Protein AF-X0BDT7-F1 (afdb_monomer_lite)

Structure (mmCIF, N/CA/C/O backbone):
data_AF-X0BDT7-F1
#
_entry.id   AF-X0BDT7-F1
#
loop_
_atom_site.group_PDB
_atom_site.id
_atom_site.type_symbol
_atom_site.label_atom_id
_atom_site.label_alt_id
_atom_site.label_comp_id
_atom_site.label_asym_id
_atom_site.label_entity_id
_atom_site.label_seq_id
_atom_site.pdbx_PDB_ins_code
_atom_site.Cartn_x
_atom_site.Cartn_y
_atom_site.Cartn_z
_atom_site.occupancy
_atom_site.B_iso_or_equiv
_atom_site.auth_seq_id
_atom_site.auth_comp_id
_atom_site.auth_asym_id
_atom_site.auth_atom_id
_atom_site.pdbx_PDB_model_num
ATOM 1 N N . MET A 1 1 ? -0.619 -63.848 2.537 1.00 38.94 1 MET A N 1
ATOM 2 C CA . MET A 1 1 ? -1.229 -62.579 2.994 1.00 38.94 1 MET A CA 1
ATOM 3 C C . MET A 1 1 ? -0.612 -61.446 2.190 1.00 38.94 1 MET A C 1
ATOM 5 O O . MET A 1 1 ? 0.438 -60.938 2.557 1.00 38.94 1 MET A O 1
ATOM 9 N N . GLU A 1 2 ? -1.215 -61.112 1.052 1.00 37.41 2 GLU A N 1
ATOM 10 C CA . GLU A 1 2 ? -0.746 -60.041 0.168 1.00 37.41 2 GLU A CA 1
ATOM 11 C C . GLU A 1 2 ? -1.411 -58.723 0.566 1.00 37.41 2 GLU A C 1
ATOM 13 O O . GLU A 1 2 ? -2.635 -58.587 0.538 1.00 37.41 2 GLU A O 1
ATOM 18 N N . ARG A 1 3 ? -0.606 -57.739 0.970 1.00 45.38 3 ARG A N 1
ATOM 19 C CA . ARG A 1 3 ? -1.082 -56.375 1.201 1.00 45.38 3 ARG A CA 1
ATOM 20 C C . ARG A 1 3 ? -1.190 -55.679 -0.155 1.00 45.38 3 ARG A C 1
ATOM 22 O O . ARG A 1 3 ? -0.190 -55.213 -0.690 1.00 45.38 3 ARG A O 1
ATOM 29 N N . LYS A 1 4 ? -2.405 -55.609 -0.711 1.00 45.97 4 LYS A N 1
ATOM 30 C CA . LYS A 1 4 ? -2.726 -54.724 -1.841 1.00 45.97 4 LYS A CA 1
ATOM 31 C C . LYS A 1 4 ? -2.446 -53.276 -1.427 1.00 45.97 4 LYS A C 1
ATOM 33 O O . LYS A 1 4 ? -3.199 -52.701 -0.643 1.00 45.97 4 LYS A O 1
ATOM 38 N N . ALA A 1 5 ? -1.376 -52.696 -1.963 1.00 53.72 5 ALA A N 1
ATOM 39 C CA . ALA A 1 5 ? -1.177 -51.256 -1.975 1.00 53.72 5 ALA A CA 1
ATOM 40 C C . ALA A 1 5 ? -2.311 -50.640 -2.808 1.00 53.72 5 ALA A C 1
ATOM 42 O O . ALA A 1 5 ? -2.328 -50.759 -4.032 1.00 53.72 5 ALA A O 1
ATOM 43 N N . ARG A 1 6 ? -3.306 -50.039 -2.143 1.00 54.22 6 ARG A N 1
ATOM 44 C CA . ARG A 1 6 ? -4.248 -49.139 -2.815 1.00 54.22 6 ARG A CA 1
ATOM 45 C C . ARG A 1 6 ? -3.424 -47.970 -3.332 1.00 54.22 6 ARG A C 1
ATOM 47 O O . ARG A 1 6 ? -2.967 -47.151 -2.538 1.00 54.22 6 ARG A O 1
ATOM 54 N N . GLY A 1 7 ? -3.210 -47.937 -4.643 1.00 51.03 7 GLY A N 1
ATOM 55 C CA . GLY A 1 7 ? -2.756 -46.736 -5.319 1.00 51.03 7 GLY A CA 1
ATOM 56 C C . GLY A 1 7 ? -3.715 -45.611 -4.955 1.00 51.03 7 GLY A C 1
ATOM 57 O O . GLY A 1 7 ? -4.913 -45.710 -5.208 1.00 51.03 7 GLY A O 1
ATOM 58 N N . LEU A 1 8 ? -3.194 -44.583 -4.290 1.00 56.00 8 LEU A N 1
ATOM 59 C CA . LEU A 1 8 ? -3.834 -43.279 -4.295 1.00 56.00 8 LEU A CA 1
ATOM 60 C C . LEU A 1 8 ? -3.899 -42.865 -5.763 1.00 56.00 8 LEU A C 1
ATOM 62 O O . LEU A 1 8 ? -2.856 -42.770 -6.413 1.00 56.00 8 LEU A O 1
ATOM 66 N N . GLU A 1 9 ? -5.112 -42.696 -6.286 1.00 53.41 9 GLU A N 1
ATOM 67 C CA . GLU A 1 9 ? -5.319 -42.078 -7.589 1.00 53.41 9 GLU A CA 1
ATOM 68 C C . GLU A 1 9 ? -4.501 -40.786 -7.618 1.00 53.41 9 GLU A C 1
ATOM 70 O O . GLU A 1 9 ? -4.659 -39.910 -6.759 1.00 53.41 9 GLU A O 1
ATOM 75 N N . LYS A 1 10 ? -3.566 -4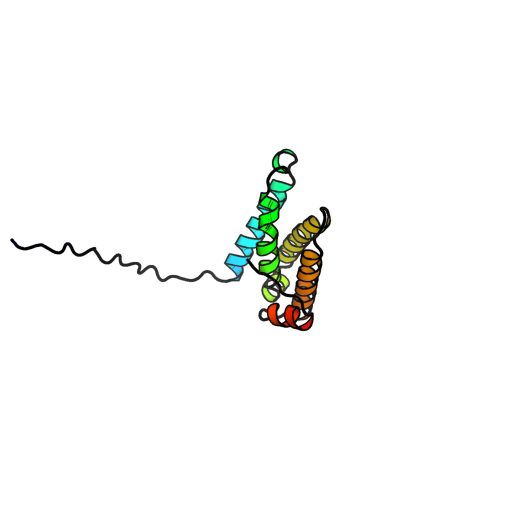0.700 -8.571 1.00 55.06 10 LYS A N 1
ATOM 76 C CA . LYS A 1 10 ? -2.942 -39.433 -8.933 1.00 55.06 10 LYS A CA 1
ATOM 77 C C . LYS A 1 10 ? -4.105 -38.516 -9.289 1.00 55.06 10 LYS A C 1
ATOM 79 O O . LYS A 1 10 ? -4.765 -38.737 -10.297 1.00 55.06 10 LYS A O 1
ATOM 84 N N . ARG A 1 11 ? -4.400 -37.533 -8.436 1.00 57.72 11 ARG A N 1
ATOM 85 C CA . ARG A 1 11 ? -5.236 -36.418 -8.869 1.00 57.72 11 ARG A CA 1
ATOM 86 C C . ARG A 1 11 ? -4.443 -35.757 -9.982 1.00 57.72 11 ARG A C 1
ATOM 88 O O . ARG A 1 11 ? -3.370 -35.220 -9.709 1.00 57.72 11 ARG A O 1
ATOM 95 N N . ASP A 1 12 ? -4.941 -35.858 -11.204 1.00 51.38 12 ASP A N 1
ATOM 96 C CA . ASP A 1 12 ? -4.531 -34.981 -12.289 1.00 51.38 12 ASP A CA 1
ATOM 97 C C . ASP A 1 12 ? -4.951 -33.560 -11.886 1.00 51.38 12 ASP A C 1
ATOM 99 O O . ASP A 1 12 ? -6.014 -33.066 -12.252 1.00 51.38 12 ASP A O 1
ATOM 103 N N . ASP A 1 13 ? -4.125 -32.907 -11.063 1.00 56.31 13 ASP A N 1
ATOM 104 C CA . ASP A 1 13 ? -4.126 -31.455 -10.849 1.00 56.31 13 ASP A CA 1
ATOM 105 C C . ASP A 1 13 ? -3.509 -30.795 -12.098 1.00 56.31 13 ASP A C 1
ATOM 1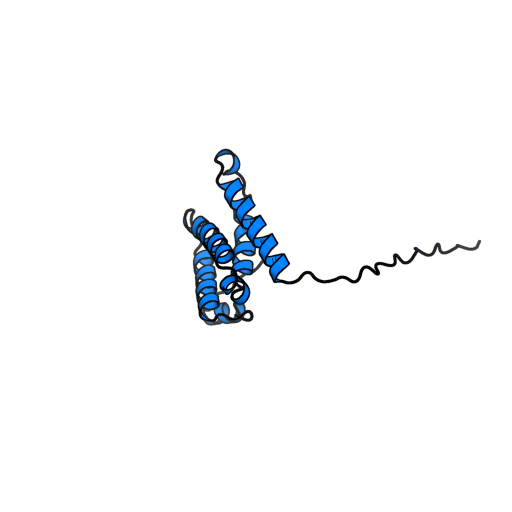07 O O . ASP A 1 13 ? -2.553 -30.031 -12.011 1.00 56.31 13 ASP A O 1
ATOM 111 N N . ASP A 1 14 ? -4.022 -31.160 -13.280 1.00 51.19 14 ASP A N 1
ATOM 112 C CA . ASP A 1 14 ? -3.663 -30.598 -14.587 1.00 51.19 14 ASP A CA 1
ATOM 113 C C . ASP A 1 14 ? -4.587 -29.421 -14.939 1.00 51.19 14 ASP A C 1
ATOM 115 O O . ASP A 1 14 ? -4.881 -29.118 -16.093 1.00 51.19 14 ASP A O 1
ATOM 119 N N . THR A 1 15 ? -5.070 -28.702 -13.923 1.00 57.97 15 THR A N 1
ATOM 120 C CA . THR A 1 15 ? -5.402 -27.300 -14.145 1.00 57.97 15 THR A CA 1
ATOM 121 C C . THR A 1 15 ? -4.085 -26.577 -14.335 1.00 57.97 15 THR A C 1
ATOM 123 O O . THR A 1 15 ? -3.366 -26.347 -13.362 1.00 57.97 15 THR A O 1
ATOM 126 N N . SER A 1 16 ? -3.763 -26.210 -15.578 1.00 59.25 16 SER A N 1
ATOM 127 C CA . SER A 1 16 ? -2.719 -25.229 -15.861 1.00 59.25 16 SER A CA 1
ATOM 128 C C . SER A 1 16 ? -2.904 -24.067 -14.882 1.00 59.25 16 SER A C 1
ATOM 130 O O . SER A 1 16 ? -3.908 -23.352 -14.960 1.00 59.25 16 SER A O 1
ATOM 132 N N . LYS A 1 17 ? -2.002 -23.922 -13.907 1.00 63.31 17 LYS A N 1
ATOM 133 C CA . LYS A 1 17 ? -2.059 -22.847 -12.912 1.00 63.31 17 LYS A CA 1
ATOM 134 C C . LYS A 1 17 ? -1.719 -21.549 -13.638 1.00 63.31 17 LYS A C 1
ATOM 136 O O . LYS A 1 17 ? -0.581 -21.098 -13.606 1.00 63.31 17 LYS A O 1
ATOM 141 N N . GLN A 1 18 ? -2.684 -20.994 -14.372 1.00 75.94 18 GLN A N 1
ATOM 142 C CA . GLN A 1 18 ? -2.571 -19.670 -14.963 1.00 75.94 18 GLN A CA 1
ATOM 143 C C . GLN A 1 18 ? -2.513 -18.683 -13.804 1.00 75.94 18 GLN A C 1
ATOM 145 O O . GLN A 1 18 ? -3.525 -18.385 -13.167 1.00 75.94 18 GLN A O 1
ATOM 150 N N . THR A 1 19 ? -1.303 -18.230 -13.488 1.00 75.75 19 THR A N 1
ATOM 151 C CA . THR A 1 19 ? -1.095 -17.167 -12.512 1.00 75.75 19 THR A CA 1
ATOM 152 C C . THR A 1 19 ? -1.865 -15.934 -12.988 1.00 75.75 19 THR A C 1
ATOM 154 O O . THR A 1 19 ? -1.710 -15.537 -14.147 1.00 75.75 19 THR A O 1
ATOM 157 N N . PRO A 1 20 ? -2.725 -15.337 -12.145 1.00 83.56 20 PRO A N 1
ATOM 158 C CA . PRO A 1 20 ? -3.470 -14.151 -12.537 1.00 83.56 20 PRO A CA 1
ATOM 159 C C . PRO A 1 20 ? -2.510 -12.999 -12.856 1.00 83.56 20 PRO A C 1
ATOM 161 O O . PRO A 1 20 ? -1.481 -12.842 -12.203 1.00 83.56 20 PRO A O 1
ATOM 164 N N . HIS A 1 21 ? -2.868 -12.174 -13.843 1.00 91.31 21 HIS A N 1
ATOM 165 C CA . HIS A 1 21 ? -2.102 -10.975 -14.184 1.00 91.31 21 HIS A CA 1
ATOM 166 C C . HIS A 1 21 ? -2.062 -10.007 -12.990 1.00 91.31 21 HIS A C 1
ATOM 168 O O . HIS A 1 21 ? -3.089 -9.812 -12.331 1.00 91.31 21 HIS A O 1
ATOM 174 N N . THR A 1 22 ? -0.912 -9.372 -12.735 1.00 92.62 22 THR A N 1
ATOM 175 C CA . THR A 1 22 ? -0.711 -8.454 -11.596 1.00 92.62 22 THR A CA 1
ATOM 176 C C . THR A 1 22 ? -1.787 -7.375 -11.533 1.00 92.62 22 THR A C 1
ATOM 178 O O . THR A 1 22 ? -2.335 -7.113 -10.470 1.00 92.62 22 THR A O 1
ATOM 181 N N . GLU A 1 23 ? -2.184 -6.825 -12.681 1.00 94.75 23 GLU A N 1
ATOM 182 C CA . GLU A 1 23 ? -3.256 -5.828 -12.775 1.00 94.75 23 GLU A CA 1
ATOM 183 C C . GLU A 1 23 ? -4.604 -6.329 -12.228 1.00 94.75 23 GLU A C 1
ATOM 185 O O . GLU A 1 23 ? -5.303 -5.600 -11.527 1.00 94.75 23 GLU A O 1
ATOM 190 N N . VAL A 1 24 ? -4.961 -7.592 -12.488 1.00 95.31 24 VAL A N 1
ATOM 191 C CA . VAL A 1 24 ? -6.205 -8.195 -11.980 1.00 95.31 24 VAL A CA 1
ATOM 192 C C . VAL A 1 24 ? -6.128 -8.377 -10.467 1.00 95.31 24 VAL A C 1
ATOM 194 O O . VAL A 1 24 ? -7.108 -8.125 -9.761 1.00 95.31 24 VAL A O 1
ATOM 197 N N . VAL A 1 25 ? -4.971 -8.808 -9.961 1.00 95.44 25 VAL A N 1
ATOM 198 C CA . VAL A 1 25 ? -4.733 -8.960 -8.520 1.00 95.44 25 VAL A CA 1
ATOM 199 C C . VAL A 1 25 ? -4.800 -7.600 -7.828 1.00 95.44 25 VAL A C 1
ATOM 201 O O . VAL A 1 25 ? -5.518 -7.461 -6.839 1.00 95.44 25 VAL A O 1
ATOM 204 N N . LEU A 1 26 ? -4.134 -6.588 -8.386 1.00 96.25 26 LEU A N 1
ATOM 205 C CA . LEU A 1 26 ? -4.111 -5.229 -7.859 1.00 96.25 26 LEU A CA 1
ATOM 206 C C . LEU A 1 26 ? -5.510 -4.605 -7.853 1.00 96.25 26 LEU A C 1
ATOM 208 O O . LEU A 1 26 ? -5.932 -4.071 -6.831 1.00 96.25 26 LEU A O 1
ATOM 212 N N . CYS A 1 27 ? -6.272 -4.744 -8.940 1.00 96.81 27 CYS A N 1
ATOM 213 C CA . CYS A 1 27 ? -7.653 -4.267 -9.016 1.00 96.81 27 CYS A CA 1
ATOM 214 C C . CYS A 1 27 ? -8.528 -4.861 -7.898 1.00 96.81 27 CYS A C 1
ATOM 216 O O . CYS A 1 27 ? -9.246 -4.138 -7.199 1.00 96.81 27 CYS A O 1
ATOM 218 N N . ARG A 1 28 ? -8.440 -6.182 -7.689 1.00 97.06 28 ARG A N 1
ATOM 219 C CA . ARG A 1 28 ? -9.175 -6.877 -6.621 1.00 97.06 28 ARG A CA 1
ATOM 220 C C . ARG A 1 28 ? -8.724 -6.425 -5.237 1.00 97.06 28 ARG A C 1
ATOM 222 O O . ARG A 1 28 ? -9.569 -6.211 -4.372 1.00 97.06 28 ARG A O 1
ATOM 229 N N . LEU A 1 29 ? -7.419 -6.255 -5.041 1.00 97.00 29 LEU A N 1
ATOM 230 C CA . LEU A 1 29 ? -6.844 -5.804 -3.779 1.00 97.00 29 LEU A CA 1
ATOM 231 C C . LEU A 1 29 ? -7.314 -4.388 -3.426 1.00 97.00 29 LEU A C 1
ATOM 233 O O . LEU A 1 29 ? -7.831 -4.179 -2.334 1.00 97.00 29 LEU A O 1
ATOM 237 N N . VAL A 1 30 ? -7.217 -3.441 -4.362 1.00 97.62 30 VAL A N 1
ATOM 238 C CA . VAL A 1 30 ? -7.680 -2.055 -4.181 1.00 97.62 30 VAL A CA 1
ATOM 239 C C . VAL A 1 30 ? -9.179 -2.015 -3.886 1.00 97.62 30 VAL A C 1
ATOM 241 O O . VAL A 1 30 ? -9.607 -1.313 -2.974 1.00 97.62 30 VAL A O 1
ATOM 244 N N . SER A 1 31 ? -9.974 -2.824 -4.591 1.00 97.38 31 SER A N 1
ATOM 245 C CA . SER A 1 31 ? -11.419 -2.925 -4.346 1.00 97.38 31 SER A CA 1
ATOM 246 C C . SER A 1 31 ? -11.734 -3.464 -2.945 1.00 97.38 31 SER A C 1
ATOM 248 O O . SER A 1 31 ? -12.645 -2.976 -2.280 1.00 97.38 31 SER A O 1
ATOM 250 N N . ALA A 1 32 ? -10.974 -4.456 -2.471 1.00 96.69 32 ALA A N 1
ATOM 251 C CA . ALA A 1 32 ? -11.129 -5.007 -1.126 1.00 96.69 32 ALA A CA 1
ATOM 252 C C . ALA A 1 32 ? -10.712 -4.003 -0.038 1.00 96.69 32 ALA A C 1
ATOM 254 O O . ALA A 1 32 ? -11.394 -3.890 0.982 1.00 96.69 32 ALA A O 1
ATOM 255 N N . ILE A 1 33 ? -9.630 -3.252 -0.271 1.00 96.25 33 ILE A N 1
ATOM 256 C CA . ILE A 1 33 ? -9.177 -2.167 0.607 1.00 96.25 33 ILE A CA 1
ATOM 257 C C . ILE A 1 33 ? -10.268 -1.095 0.728 1.00 96.25 33 ILE A C 1
ATOM 259 O O . ILE A 1 33 ? -10.634 -0.736 1.847 1.00 96.25 33 ILE A O 1
ATOM 263 N N . ASP A 1 34 ? -10.826 -0.630 -0.395 1.00 95.88 34 ASP A N 1
ATOM 264 C CA . ASP A 1 34 ? -11.913 0.361 -0.417 1.00 95.88 34 ASP A CA 1
ATOM 265 C C . ASP A 1 34 ? -13.147 -0.137 0.345 1.00 95.88 34 ASP A C 1
ATOM 267 O O . ASP A 1 34 ? -13.665 0.538 1.237 1.00 95.88 34 ASP A O 1
ATOM 271 N N . ALA A 1 35 ? -13.589 -1.364 0.054 1.00 95.12 35 ALA A N 1
ATOM 272 C CA . ALA A 1 35 ? -14.747 -1.958 0.711 1.00 95.12 35 ALA A CA 1
ATOM 273 C C . ALA A 1 35 ? -14.558 -2.066 2.232 1.00 95.12 35 ALA A C 1
ATOM 275 O O . ALA A 1 35 ? -15.465 -1.715 2.993 1.00 95.12 35 ALA A O 1
ATOM 276 N N . LEU A 1 36 ? -13.380 -2.509 2.689 1.00 93.81 36 LEU A N 1
ATOM 277 C CA . LEU A 1 36 ? -13.093 -2.627 4.117 1.00 93.81 36 LEU A CA 1
ATOM 278 C C . LEU A 1 36 ? -12.989 -1.255 4.790 1.00 93.81 36 LEU A C 1
ATOM 280 O O . LEU A 1 36 ? -13.503 -1.082 5.894 1.00 93.81 36 LEU A O 1
ATOM 284 N N . GLN A 1 37 ? -12.381 -0.271 4.123 1.00 92.25 37 GLN A N 1
ATOM 285 C CA . GLN A 1 37 ? -12.291 1.097 4.627 1.00 92.25 37 GLN A CA 1
ATOM 286 C C . GLN A 1 37 ? -13.682 1.713 4.818 1.00 92.25 37 GLN A C 1
ATOM 288 O O . GLN A 1 37 ? -13.974 2.252 5.887 1.00 92.25 37 GLN A O 1
ATOM 293 N N . ARG A 1 38 ? -14.570 1.584 3.826 1.00 92.38 38 ARG A N 1
ATOM 294 C CA . ARG A 1 38 ? -15.960 2.061 3.927 1.00 92.38 38 ARG A CA 1
ATOM 295 C C . ARG A 1 38 ? -16.731 1.339 5.024 1.00 92.38 38 ARG A C 1
ATOM 297 O O . ARG A 1 38 ? -17.449 1.971 5.792 1.00 92.38 38 ARG A O 1
ATOM 304 N N . ALA A 1 39 ? -16.561 0.021 5.135 1.00 92.38 39 ALA A N 1
ATOM 305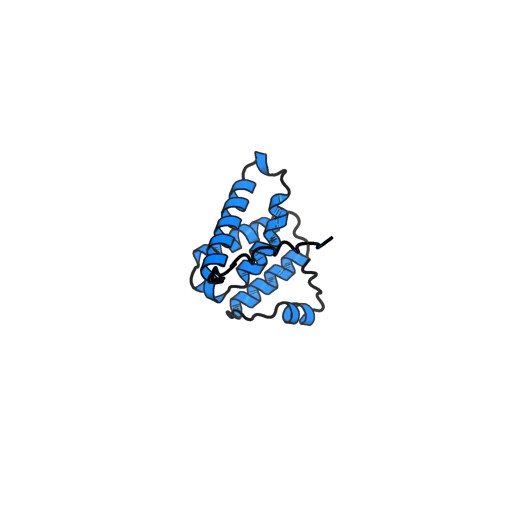 C CA . ALA A 1 39 ? -17.179 -0.750 6.206 1.00 92.38 39 ALA A CA 1
ATOM 306 C C . ALA A 1 39 ? -16.682 -0.299 7.587 1.00 92.38 39 ALA A C 1
ATOM 308 O O . ALA A 1 39 ? -17.474 -0.236 8.523 1.00 92.38 39 ALA A O 1
ATOM 309 N N . TYR A 1 40 ? -15.400 0.043 7.723 1.00 90.19 40 TYR A N 1
ATOM 310 C CA . TYR A 1 40 ? -14.838 0.539 8.976 1.00 90.19 40 TYR A CA 1
ATOM 311 C C . TYR A 1 40 ? -15.397 1.912 9.370 1.00 90.19 40 TYR A C 1
ATOM 313 O O . TYR A 1 40 ? -15.654 2.133 10.549 1.00 90.19 40 TYR A O 1
ATOM 321 N N . GLN A 1 41 ? -15.627 2.818 8.413 1.00 89.94 41 GLN A N 1
ATOM 322 C CA . GLN A 1 41 ? -16.147 4.175 8.663 1.00 89.94 41 GLN A CA 1
ATOM 323 C C . GLN A 1 41 ? -17.537 4.207 9.318 1.00 89.94 41 GLN A C 1
ATOM 325 O O . GLN A 1 41 ? -17.905 5.208 9.930 1.00 89.94 41 GLN A O 1
ATOM 330 N N . GLU A 1 42 ? -18.293 3.116 9.237 1.00 93.12 42 GLU A N 1
ATOM 331 C CA . GLU A 1 42 ? -19.571 2.973 9.920 1.00 93.12 42 GLU A CA 1
ATOM 332 C C . GLU A 1 42 ? -19.382 2.982 11.460 1.00 93.12 42 GLU A C 1
ATOM 334 O O . GLU A 1 42 ? -18.630 2.152 11.983 1.00 93.12 42 GLU A O 1
ATOM 339 N N . PRO A 1 43 ? -20.079 3.851 12.227 1.00 91.44 43 PRO A N 1
ATOM 340 C CA . PRO A 1 43 ? -19.877 3.989 13.674 1.00 91.44 43 PRO A CA 1
ATOM 341 C C . PRO A 1 43 ? -19.959 2.680 14.464 1.00 91.44 43 PRO A C 1
ATOM 343 O O . PRO A 1 43 ? -19.141 2.445 15.355 1.00 91.44 43 PRO A O 1
ATOM 346 N N . ARG A 1 44 ? -20.887 1.779 14.104 1.00 93.12 44 ARG A N 1
ATOM 347 C CA . ARG A 1 44 ? -21.001 0.461 14.757 1.00 93.12 44 ARG A CA 1
ATOM 348 C C . ARG A 1 44 ? -19.763 -0.421 14.570 1.00 93.12 44 ARG A C 1
ATOM 350 O O . ARG A 1 44 ? -19.579 -1.322 15.372 1.00 93.12 44 ARG A O 1
ATOM 357 N N . ASN A 1 45 ? -18.906 -0.164 13.581 1.00 90.81 45 ASN A N 1
ATOM 358 C CA . ASN A 1 45 ? -17.738 -0.986 13.250 1.00 90.81 45 ASN A CA 1
ATOM 359 C C . ASN A 1 45 ? -16.411 -0.412 13.771 1.00 90.81 45 ASN A C 1
ATOM 361 O O . ASN A 1 45 ? -15.387 -1.086 13.689 1.00 90.81 45 ASN A O 1
ATOM 365 N N . GLN A 1 46 ? -16.408 0.791 14.355 1.00 85.81 46 GLN A N 1
ATOM 366 C CA . GLN A 1 46 ? -15.182 1.462 14.819 1.00 85.81 46 GLN A CA 1
ATOM 367 C C . GLN A 1 46 ? -14.428 0.700 15.923 1.00 85.81 46 GLN A C 1
ATOM 369 O O . GLN A 1 46 ? -13.235 0.929 16.116 1.00 85.81 46 GLN A O 1
ATOM 374 N N . HIS A 1 47 ? -15.101 -0.216 16.626 1.00 85.31 47 HIS A N 1
ATOM 375 C CA . HIS A 1 47 ? -14.501 -1.089 17.640 1.00 85.31 47 HIS A CA 1
ATOM 376 C C . HIS A 1 47 ? -13.714 -2.272 17.044 1.00 85.31 47 HIS A C 1
ATOM 378 O O . HIS A 1 47 ? -12.974 -2.942 17.763 1.00 85.31 47 HIS A O 1
ATOM 384 N N . LEU A 1 48 ? -13.873 -2.556 15.747 1.00 86.62 48 LEU A N 1
ATOM 385 C CA . LEU A 1 48 ? -13.197 -3.664 15.081 1.00 86.62 48 LEU A CA 1
ATOM 386 C C . LEU A 1 48 ? -11.739 -3.307 14.777 1.00 86.62 48 LEU A C 1
ATOM 388 O O . LEU A 1 48 ? -11.434 -2.250 14.228 1.00 86.62 48 LEU A O 1
ATOM 392 N N . LEU A 1 49 ? -10.833 -4.247 15.043 1.00 83.94 49 LEU A N 1
ATOM 393 C CA . LEU A 1 49 ? -9.395 -4.093 14.782 1.00 83.94 49 LEU A CA 1
ATOM 394 C C . LEU A 1 49 ? -9.005 -4.342 13.315 1.00 83.94 49 LEU A C 1
ATOM 396 O O . LEU A 1 49 ? -7.825 -4.301 12.975 1.00 83.94 49 LEU A O 1
ATOM 400 N N . VAL A 1 50 ? -9.983 -4.584 12.437 1.00 81.81 50 VAL A N 1
ATOM 401 C CA . VAL A 1 50 ? -9.771 -4.921 11.017 1.00 81.81 50 VAL A CA 1
ATOM 402 C C . VAL A 1 50 ? -9.009 -3.837 10.253 1.00 81.81 50 VAL A C 1
ATOM 404 O O . VAL A 1 50 ? -8.263 -4.150 9.330 1.00 81.81 50 VAL A O 1
ATOM 407 N N . HIS A 1 51 ? -9.122 -2.574 10.680 1.00 83.56 51 HIS A N 1
ATOM 408 C CA . HIS A 1 51 ? -8.398 -1.447 10.083 1.00 83.56 51 HIS A CA 1
ATOM 409 C C . HIS A 1 51 ? -6.874 -1.577 10.229 1.00 83.56 51 HIS A C 1
ATOM 411 O O . HIS A 1 51 ? -6.134 -1.190 9.328 1.00 83.56 51 HIS A O 1
ATOM 417 N N . ASN A 1 52 ? -6.388 -2.224 11.297 1.00 82.81 52 ASN A N 1
ATOM 418 C CA . ASN A 1 52 ? -4.953 -2.464 11.489 1.00 82.81 52 ASN A CA 1
ATOM 419 C C . ASN A 1 52 ? -4.365 -3.376 10.404 1.00 82.81 52 ASN A C 1
ATOM 421 O O . ASN A 1 52 ? -3.198 -3.222 10.044 1.00 82.81 52 ASN A O 1
ATOM 425 N N . GLY A 1 53 ? -5.177 -4.288 9.861 1.00 84.94 53 GLY A N 1
ATOM 426 C CA . GLY A 1 53 ? -4.778 -5.213 8.803 1.00 84.94 53 GLY A CA 1
ATOM 427 C C . GLY A 1 53 ? -4.616 -4.561 7.429 1.00 84.94 53 GLY A C 1
ATOM 428 O O . GLY A 1 53 ? -4.070 -5.194 6.534 1.00 84.94 53 GLY A O 1
ATOM 429 N N . LEU A 1 54 ? -5.048 -3.306 7.244 1.00 89.19 54 LEU A N 1
ATOM 430 C CA . LEU A 1 54 ? -4.966 -2.616 5.952 1.00 89.19 54 LEU A CA 1
ATOM 431 C C . LEU A 1 54 ? -3.587 -2.030 5.644 1.00 89.19 54 LEU A C 1
ATOM 433 O O . LEU A 1 54 ? -3.304 -1.756 4.481 1.00 89.19 54 LEU A O 1
ATOM 437 N N . LYS A 1 55 ? -2.716 -1.854 6.645 1.00 85.50 55 LYS A N 1
ATOM 438 C CA . LYS A 1 55 ? -1.421 -1.177 6.457 1.00 85.50 55 LYS A CA 1
ATOM 439 C C . LYS A 1 55 ? -0.552 -1.868 5.404 1.00 85.50 55 LYS A C 1
ATOM 441 O O . LYS A 1 55 ? -0.086 -1.205 4.484 1.00 85.50 55 LYS A O 1
ATOM 446 N N . TYR A 1 56 ? -0.392 -3.188 5.499 1.00 85.62 56 TYR A N 1
ATOM 447 C CA . TYR A 1 56 ? 0.407 -3.962 4.544 1.00 85.62 56 TYR A CA 1
ATOM 448 C C . TYR A 1 56 ? -0.211 -4.017 3.141 1.00 85.62 56 TYR A C 1
ATOM 450 O O . TYR A 1 56 ? 0.492 -3.679 2.191 1.00 85.62 56 TYR A O 1
ATOM 458 N N . PRO A 1 57 ? -1.505 -4.363 2.973 1.00 92.00 57 PRO A N 1
ATOM 459 C CA . PRO A 1 57 ? -2.175 -4.281 1.679 1.00 92.00 57 PRO A CA 1
ATOM 460 C C . PRO A 1 57 ? -2.025 -2.922 0.994 1.00 92.00 57 PRO A C 1
ATOM 462 O O . PRO A 1 57 ? -1.701 -2.872 -0.188 1.00 92.00 57 PRO A O 1
ATOM 465 N N . VAL A 1 58 ? -2.226 -1.825 1.733 1.00 92.62 58 VAL A N 1
ATOM 466 C CA . VAL A 1 58 ? -2.089 -0.464 1.196 1.00 92.62 58 VAL A CA 1
ATOM 467 C C . VAL A 1 58 ? -0.645 -0.186 0.800 1.00 92.62 58 VAL A C 1
ATOM 469 O O . VAL A 1 58 ? -0.412 0.353 -0.279 1.00 92.62 58 VAL A O 1
ATOM 472 N N . PHE A 1 59 ? 0.315 -0.574 1.641 1.00 89.19 59 PHE A N 1
ATOM 473 C CA . PHE A 1 59 ? 1.734 -0.386 1.367 1.00 89.19 59 PHE A CA 1
ATOM 474 C C . PHE A 1 59 ? 2.158 -1.108 0.085 1.00 89.19 59 PHE A C 1
ATOM 476 O O . PHE A 1 59 ? 2.626 -0.458 -0.842 1.00 89.19 59 PHE A O 1
ATOM 483 N N . TYR A 1 60 ? 1.907 -2.415 -0.021 1.00 89.88 60 TYR A N 1
ATOM 484 C CA . TYR A 1 60 ? 2.311 -3.194 -1.192 1.00 89.88 60 TYR A CA 1
ATOM 485 C C . TYR A 1 60 ? 1.575 -2.790 -2.466 1.00 89.88 60 TYR A C 1
ATOM 487 O O . TYR A 1 60 ? 2.202 -2.659 -3.513 1.00 89.88 60 TYR A O 1
ATOM 495 N N . ALA A 1 61 ? 0.269 -2.520 -2.387 1.00 94.00 61 ALA A N 1
ATOM 496 C CA . ALA A 1 61 ? -0.471 -2.019 -3.541 1.00 94.00 61 ALA A CA 1
ATOM 497 C C . ALA A 1 61 ? 0.100 -0.686 -4.051 1.00 94.00 61 ALA A C 1
ATOM 499 O O . ALA A 1 61 ? 0.108 -0.453 -5.254 1.00 94.00 61 ALA A O 1
ATOM 500 N N . SER A 1 62 ? 0.607 0.165 -3.151 1.00 93.75 62 SER A N 1
ATOM 501 C CA . SER A 1 62 ? 1.189 1.469 -3.494 1.00 93.75 62 SER A CA 1
ATOM 502 C C . SER A 1 62 ? 2.544 1.384 -4.208 1.00 93.75 62 SER A C 1
ATOM 504 O O . SER A 1 62 ? 2.963 2.377 -4.799 1.00 93.75 62 SER A O 1
ATOM 506 N N . LEU A 1 63 ? 3.208 0.224 -4.186 1.00 92.50 63 LEU A N 1
ATOM 507 C CA . LEU A 1 63 ? 4.481 -0.017 -4.880 1.00 92.50 63 LEU A CA 1
ATOM 508 C C . LEU A 1 63 ? 4.308 -0.426 -6.339 1.00 92.50 63 LEU A C 1
ATOM 510 O O . LEU A 1 63 ? 5.264 -0.370 -7.108 1.00 92.50 63 LEU A O 1
ATOM 514 N N . GLU A 1 64 ? 3.094 -0.795 -6.747 1.00 94.38 64 GLU A N 1
ATOM 515 C CA . GLU A 1 64 ? 2.762 -1.114 -8.137 1.00 94.38 64 GLU A CA 1
ATOM 516 C C . GLU A 1 64 ? 2.622 0.171 -8.975 1.00 94.38 64 GLU A C 1
ATOM 518 O O . GLU A 1 64 ? 1.621 0.417 -9.654 1.00 94.38 64 GLU A O 1
ATOM 523 N N . VAL A 1 65 ? 3.637 1.035 -8.897 1.00 95.06 65 VAL A N 1
ATOM 524 C CA . VAL A 1 65 ? 3.625 2.414 -9.388 1.00 95.06 65 VAL A CA 1
ATOM 525 C C . VAL A 1 65 ? 3.280 2.510 -10.876 1.00 95.06 65 VAL A C 1
ATOM 527 O O . VAL A 1 65 ? 2.425 3.338 -11.206 1.00 95.06 65 VAL A O 1
ATOM 530 N N . PRO A 1 66 ? 3.828 1.679 -11.787 1.00 94.81 66 PRO A N 1
ATOM 531 C CA . PRO A 1 66 ? 3.449 1.745 -13.198 1.00 94.81 66 PRO A CA 1
ATOM 532 C C . PRO A 1 66 ? 1.951 1.513 -13.425 1.00 94.81 66 PRO A C 1
ATOM 534 O O . PRO A 1 66 ? 1.309 2.268 -14.158 1.00 94.81 66 PRO A O 1
ATOM 537 N N . LEU A 1 67 ? 1.366 0.524 -12.742 1.00 95.31 67 LEU A N 1
ATOM 538 C CA . LEU A 1 67 ? -0.064 0.229 -12.839 1.00 95.31 67 LEU A CA 1
ATOM 539 C C . LEU A 1 67 ? -0.906 1.344 -12.213 1.00 95.31 67 LEU A C 1
ATOM 541 O O . LEU A 1 67 ? -1.930 1.732 -12.769 1.00 95.31 67 LEU A O 1
ATOM 545 N N . LEU A 1 68 ? -0.464 1.919 -11.096 1.00 96.31 68 LEU A N 1
ATOM 546 C CA . LEU A 1 68 ? -1.153 3.042 -10.461 1.00 96.31 68 LEU A CA 1
ATOM 547 C C . LEU A 1 68 ? -1.102 4.330 -11.295 1.00 96.31 68 LEU A C 1
ATOM 549 O O . LEU A 1 68 ? -2.064 5.098 -11.277 1.00 96.31 68 LEU A O 1
ATOM 553 N N . LYS A 1 69 ? -0.028 4.557 -12.064 1.00 94.88 69 LYS A N 1
ATOM 554 C CA . LYS A 1 69 ? 0.044 5.652 -13.047 1.00 94.88 69 LYS A CA 1
ATOM 555 C C . LYS A 1 69 ? -0.952 5.444 -14.195 1.00 94.88 69 LYS A C 1
ATOM 557 O O . LYS A 1 69 ? -1.542 6.416 -14.660 1.00 94.88 69 LYS A O 1
ATOM 562 N N . MET A 1 70 ? -1.187 4.196 -14.609 1.00 96.31 70 MET A N 1
ATOM 563 C CA . MET A 1 70 ? -2.208 3.847 -15.609 1.00 96.31 70 MET A CA 1
ATOM 564 C C . MET A 1 70 ? -3.642 3.924 -15.064 1.00 96.31 70 MET A C 1
ATOM 566 O O . MET A 1 70 ? -4.566 4.211 -15.823 1.00 96.31 70 MET A O 1
ATOM 570 N N . HIS A 1 71 ? -3.829 3.725 -13.754 1.00 97.06 71 HIS A N 1
ATOM 571 C CA . HIS A 1 71 ? -5.136 3.704 -13.088 1.00 97.06 71 HIS A CA 1
ATOM 572 C C . HIS A 1 71 ? -5.224 4.721 -11.933 1.00 97.06 71 HIS A C 1
ATOM 574 O O . HIS A 1 71 ? -5.238 4.335 -10.759 1.00 97.06 71 HIS A O 1
ATOM 580 N N . PRO A 1 72 ? -5.368 6.033 -12.218 1.00 95.88 72 PRO A N 1
ATOM 581 C CA . PRO A 1 72 ? -5.341 7.081 -11.189 1.00 95.88 72 PRO A CA 1
ATOM 582 C C . PRO A 1 72 ? -6.416 6.946 -10.103 1.00 95.88 72 PRO A C 1
ATOM 584 O O . PRO A 1 72 ? -6.231 7.402 -8.975 1.00 95.88 72 PRO A O 1
ATOM 587 N N . ALA A 1 73 ? -7.551 6.317 -10.426 1.00 96.88 73 ALA A N 1
ATOM 588 C CA . ALA A 1 73 ? -8.604 6.042 -9.452 1.00 96.88 73 ALA A CA 1
ATOM 589 C C . ALA A 1 73 ? -8.112 5.113 -8.330 1.00 96.88 73 ALA A C 1
ATOM 591 O O . ALA A 1 73 ? -8.425 5.350 -7.168 1.00 96.88 73 ALA A O 1
ATOM 592 N N . TRP A 1 74 ? -7.295 4.108 -8.660 1.00 97.69 74 TRP A N 1
ATOM 593 C CA . TRP A 1 74 ? -6.739 3.181 -7.674 1.00 97.69 74 TRP A CA 1
ATOM 594 C C . TRP A 1 74 ? -5.752 3.886 -6.752 1.00 97.69 74 TRP A C 1
ATOM 596 O O . TRP A 1 74 ? -5.814 3.713 -5.536 1.00 97.69 74 TRP A O 1
ATOM 606 N N . LYS A 1 75 ? -4.896 4.749 -7.315 1.00 96.56 75 LYS A N 1
ATOM 607 C CA . LYS A 1 75 ? -3.981 5.583 -6.528 1.00 96.56 75 LYS A CA 1
ATOM 608 C C . LYS A 1 75 ? -4.741 6.461 -5.536 1.00 96.56 75 LYS A C 1
ATOM 610 O O . LYS A 1 75 ? -4.377 6.496 -4.366 1.00 96.56 75 LYS A O 1
ATOM 615 N N . ARG A 1 76 ? -5.824 7.110 -5.981 1.00 96.38 76 ARG A N 1
ATOM 616 C CA . ARG A 1 76 ? -6.667 7.945 -5.113 1.00 96.38 76 ARG A CA 1
ATOM 617 C C . ARG A 1 76 ? -7.253 7.147 -3.950 1.00 96.38 76 ARG A C 1
ATOM 619 O O . ARG A 1 76 ? -7.151 7.591 -2.815 1.00 96.38 76 ARG A O 1
ATOM 626 N N . THR A 1 77 ? -7.805 5.964 -4.215 1.00 95.81 77 THR A N 1
ATOM 627 C CA . THR A 1 77 ? -8.319 5.075 -3.162 1.00 95.81 77 THR A CA 1
ATOM 628 C C . THR A 1 77 ? -7.238 4.733 -2.135 1.00 95.81 77 THR A C 1
ATOM 630 O O . THR A 1 77 ? -7.476 4.825 -0.932 1.00 95.81 77 THR A O 1
ATOM 633 N N . LEU A 1 78 ? -6.036 4.368 -2.592 1.00 95.50 78 LEU A N 1
ATOM 634 C CA . LEU A 1 78 ? -4.917 4.059 -1.700 1.00 95.50 78 LEU A CA 1
ATOM 635 C C . LEU A 1 78 ? -4.487 5.281 -0.878 1.00 95.50 78 LEU A C 1
ATOM 637 O O . LEU A 1 78 ? -4.247 5.142 0.319 1.00 95.50 78 LEU A O 1
ATOM 641 N N . ASP A 1 79 ? -4.449 6.472 -1.481 1.00 93.25 79 ASP A N 1
ATOM 642 C CA . ASP A 1 79 ? -4.136 7.722 -0.783 1.00 93.25 79 ASP A CA 1
ATOM 643 C C . ASP A 1 79 ? -5.175 8.071 0.286 1.00 93.25 79 ASP A C 1
ATOM 645 O O . ASP A 1 79 ? -4.803 8.433 1.400 1.00 93.25 79 ASP A O 1
ATOM 649 N N . GLU A 1 80 ? -6.466 7.914 -0.005 1.00 91.69 80 GLU A N 1
ATOM 650 C CA . GLU A 1 80 ? -7.547 8.164 0.955 1.00 91.69 80 GLU A CA 1
ATOM 651 C C . GLU A 1 80 ? -7.445 7.233 2.174 1.00 91.69 80 GLU A C 1
ATOM 653 O O . GLU A 1 80 ? -7.534 7.679 3.325 1.00 91.69 80 GLU A O 1
ATOM 658 N N . VAL A 1 81 ? -7.197 5.938 1.942 1.00 91.19 81 VAL A N 1
ATOM 659 C CA . VAL A 1 81 ? -6.996 4.970 3.031 1.00 91.19 81 VAL A CA 1
ATOM 660 C C . VAL A 1 81 ? -5.710 5.291 3.793 1.00 91.19 81 VAL A C 1
ATOM 662 O O . VAL A 1 81 ? -5.719 5.297 5.026 1.00 91.19 81 VAL A O 1
ATOM 665 N N . ARG A 1 82 ? -4.628 5.642 3.085 1.00 89.44 82 ARG A N 1
ATOM 666 C CA . ARG A 1 82 ? -3.346 6.060 3.666 1.00 89.44 82 ARG A CA 1
ATOM 667 C C . ARG A 1 82 ? -3.523 7.244 4.618 1.00 89.44 82 ARG A C 1
ATOM 669 O O . ARG A 1 82 ? -3.078 7.182 5.765 1.00 89.44 82 ARG A O 1
ATOM 676 N N . SER A 1 83 ? -4.234 8.284 4.183 1.00 87.12 83 SER A N 1
ATOM 677 C CA . SER A 1 83 ? -4.555 9.467 4.988 1.00 87.12 83 SER A CA 1
ATOM 678 C C . SER A 1 83 ? -5.311 9.118 6.273 1.00 87.12 83 SER A C 1
ATOM 680 O O . SER A 1 83 ? -5.075 9.736 7.313 1.00 87.12 83 SER A O 1
ATOM 682 N N . SER A 1 84 ? -6.162 8.088 6.246 1.00 85.56 84 SER A N 1
ATOM 683 C CA . SER A 1 84 ? -6.919 7.667 7.429 1.00 85.56 84 SER A CA 1
ATOM 684 C C . SER A 1 84 ? -6.031 7.157 8.574 1.00 85.56 84 SER A C 1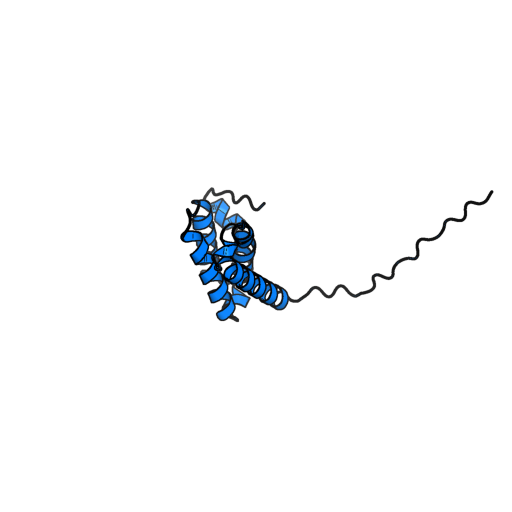
ATOM 686 O O . SER A 1 84 ? -6.371 7.365 9.741 1.00 85.56 84 SER A O 1
ATOM 688 N N . PHE A 1 85 ? -4.856 6.585 8.277 1.00 81.44 85 PHE A N 1
ATOM 689 C CA . PHE A 1 85 ? -3.923 6.104 9.303 1.00 81.44 85 PHE A CA 1
ATOM 690 C C . PHE A 1 85 ? -3.227 7.232 10.072 1.00 81.44 85 PHE A C 1
ATOM 692 O O . PHE A 1 85 ? -2.790 7.019 11.199 1.00 81.44 85 PHE A O 1
ATOM 699 N N . PHE A 1 86 ? -3.135 8.437 9.504 1.00 73.12 86 PHE A N 1
ATOM 700 C CA . PHE A 1 86 ? -2.492 9.570 10.178 1.00 73.12 86 PHE A CA 1
ATOM 701 C C . PHE A 1 86 ? -3.366 10.226 11.248 1.00 73.12 86 PHE A C 1
ATOM 703 O O . PHE A 1 86 ? -2.846 10.928 12.112 1.00 73.12 86 PHE A O 1
ATOM 710 N N . SER A 1 87 ? -4.681 9.998 11.202 1.00 66.44 87 SER A N 1
ATOM 711 C CA . SER A 1 87 ? -5.644 10.623 12.117 1.00 66.44 87 SER A CA 1
ATOM 712 C C . SER A 1 87 ? -5.647 10.024 13.531 1.00 66.44 87 SER A C 1
ATOM 714 O O . SER A 1 87 ? -6.138 10.660 14.460 1.00 66.44 87 SER A O 1
ATOM 716 N N . LYS A 1 88 ? -5.087 8.820 13.708 1.00 59.50 88 LYS A N 1
ATOM 717 C CA . LYS A 1 88 ? -5.044 8.084 14.980 1.00 59.50 88 LYS A CA 1
ATOM 718 C C . LYS A 1 88 ? -3.596 7.690 15.271 1.00 59.50 88 LYS A C 1
ATOM 720 O O . LYS A 1 88 ? -3.106 6.764 14.638 1.00 59.50 88 LYS A O 1
ATOM 725 N N . ASP A 1 89 ? -2.917 8.434 16.152 1.00 53.34 89 ASP A N 1
ATOM 726 C CA . ASP A 1 89 ? -1.549 8.187 16.656 1.00 53.34 89 ASP A CA 1
ATOM 727 C C . ASP A 1 89 ? -0.658 7.354 15.720 1.00 53.34 89 ASP A C 1
ATOM 729 O O . ASP A 1 89 ? -0.316 6.194 15.966 1.00 53.34 89 ASP A O 1
ATOM 733 N N . SER A 1 90 ? -0.291 7.959 14.589 1.00 57.03 90 SER A N 1
ATOM 734 C CA . SER A 1 90 ? 0.638 7.344 13.648 1.00 57.03 90 SER A CA 1
ATOM 735 C C . SER A 1 90 ? 2.001 7.182 14.319 1.00 57.03 90 SER A C 1
ATOM 737 O O . SER A 1 90 ? 2.758 8.155 14.437 1.00 57.03 90 SER A O 1
ATOM 739 N N . PHE A 1 91 ? 2.331 5.937 14.671 1.00 65.44 91 PHE A N 1
ATOM 740 C CA . PHE A 1 91 ? 3.685 5.484 14.986 1.00 65.44 91 PHE A CA 1
ATOM 741 C C . PHE A 1 91 ? 4.684 6.062 13.972 1.00 65.44 91 PHE A C 1
ATOM 743 O O . PHE A 1 91 ? 4.397 6.117 12.772 1.00 65.44 91 PHE A O 1
ATOM 750 N N . ALA A 1 92 ? 5.858 6.491 14.444 1.00 69.50 92 ALA A N 1
ATOM 751 C CA . ALA A 1 92 ? 6.907 7.088 13.610 1.00 69.50 92 ALA A CA 1
ATOM 752 C C . ALA A 1 92 ? 7.245 6.223 12.378 1.00 69.50 92 ALA A C 1
ATOM 754 O O . ALA A 1 92 ? 7.410 6.750 11.280 1.00 69.50 92 ALA A O 1
ATOM 755 N N . LEU A 1 93 ? 7.213 4.896 12.540 1.00 73.44 93 LEU A N 1
ATOM 756 C CA . LEU A 1 93 ? 7.445 3.925 11.472 1.00 73.44 93 LEU A CA 1
ATOM 757 C C . LEU A 1 93 ? 6.458 4.059 10.301 1.00 73.44 93 LEU A C 1
ATOM 759 O O . LEU A 1 93 ? 6.859 3.979 9.149 1.00 73.44 93 LEU A O 1
ATOM 763 N N . THR A 1 94 ? 5.173 4.318 10.563 1.00 74.75 94 THR A N 1
ATOM 764 C CA . THR A 1 94 ? 4.169 4.480 9.495 1.00 74.75 94 THR A CA 1
ATOM 765 C C . THR A 1 94 ? 4.463 5.704 8.626 1.00 74.75 94 THR A C 1
ATOM 767 O O . THR A 1 94 ? 4.287 5.651 7.412 1.00 74.75 94 THR A O 1
ATOM 770 N N . ARG A 1 95 ? 4.983 6.786 9.218 1.00 76.94 95 ARG A N 1
ATOM 771 C CA . ARG A 1 95 ? 5.371 7.992 8.467 1.00 76.94 95 ARG A CA 1
ATOM 772 C C . ARG A 1 95 ? 6.578 7.725 7.576 1.00 76.94 95 ARG A C 1
ATOM 774 O O . ARG A 1 95 ? 6.575 8.127 6.420 1.00 76.94 95 ARG A O 1
ATOM 781 N N . VAL A 1 96 ? 7.571 7.014 8.107 1.00 80.81 96 VAL A N 1
ATOM 782 C CA . VAL A 1 96 ? 8.761 6.596 7.355 1.00 80.81 96 VAL A CA 1
ATOM 783 C C . VAL A 1 96 ? 8.373 5.714 6.167 1.00 80.81 96 VAL A C 1
ATOM 785 O O . VAL A 1 96 ? 8.809 5.970 5.050 1.00 80.81 96 VAL A O 1
ATOM 788 N N . LEU A 1 97 ? 7.511 4.716 6.382 1.00 79.81 97 LEU A N 1
ATOM 789 C CA . LEU A 1 97 ? 7.044 3.838 5.309 1.00 79.81 97 LEU A CA 1
ATOM 790 C C . LEU A 1 97 ? 6.348 4.621 4.195 1.00 79.81 97 LEU A C 1
ATOM 792 O O . LEU A 1 97 ? 6.596 4.379 3.020 1.00 79.81 97 LEU A O 1
ATOM 796 N N . PHE A 1 98 ? 5.513 5.597 4.543 1.00 82.00 98 PHE A N 1
ATOM 797 C CA . PHE A 1 98 ? 4.855 6.420 3.533 1.00 82.00 98 PHE A CA 1
ATOM 798 C C . PHE A 1 98 ? 5.807 7.354 2.790 1.00 82.00 98 PHE A C 1
ATOM 800 O O . PHE A 1 98 ? 5.568 7.596 1.612 1.00 82.00 98 PHE A O 1
ATOM 807 N N . HIS A 1 99 ? 6.904 7.785 3.412 1.00 85.31 99 HIS A N 1
ATOM 808 C CA . HIS A 1 99 ? 7.955 8.512 2.705 1.00 85.31 99 HIS A CA 1
ATOM 809 C C . HIS A 1 99 ? 8.626 7.645 1.626 1.00 85.31 99 HIS A C 1
ATOM 811 O O . HIS A 1 99 ? 8.804 8.109 0.504 1.00 85.31 99 HIS A O 1
ATOM 817 N N . PHE A 1 100 ? 8.891 6.361 1.910 1.00 87.31 100 PHE A N 1
ATOM 818 C CA . PHE A 1 100 ? 9.390 5.431 0.888 1.00 87.31 100 PHE A CA 1
ATOM 819 C C . PHE A 1 100 ? 8.405 5.239 -0.271 1.00 87.31 100 PHE A C 1
ATOM 821 O O . PHE A 1 100 ? 8.833 5.087 -1.409 1.00 87.31 100 PHE A O 1
ATOM 828 N N . LEU A 1 101 ? 7.092 5.272 -0.011 1.00 89.19 101 LEU A N 1
ATOM 829 C CA . LEU A 1 101 ? 6.093 5.209 -1.085 1.00 89.19 101 LEU A CA 1
ATOM 830 C C . LEU A 1 101 ? 6.102 6.461 -1.964 1.00 89.19 101 LEU A C 1
ATOM 832 O O . LEU A 1 101 ? 5.887 6.354 -3.168 1.00 89.19 101 LEU A O 1
ATOM 836 N N . ASP A 1 102 ? 6.336 7.633 -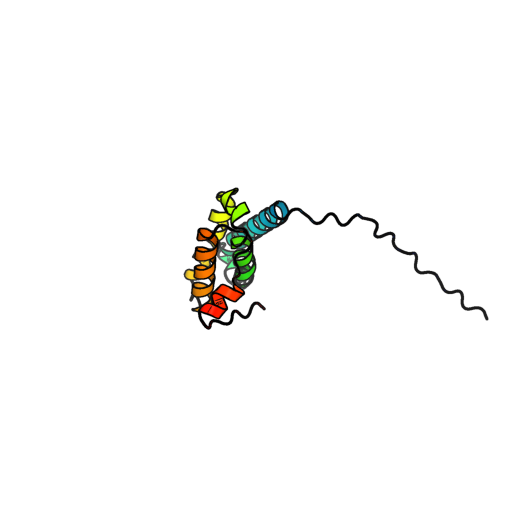1.374 1.00 90.38 102 ASP A N 1
ATOM 837 C CA . ASP A 1 102 ? 6.459 8.869 -2.144 1.00 90.38 102 ASP A CA 1
ATOM 838 C C . ASP A 1 102 ? 7.725 8.825 -3.023 1.00 90.38 102 ASP A C 1
ATOM 840 O O . ASP A 1 102 ? 7.669 9.185 -4.194 1.00 90.38 102 ASP A O 1
ATOM 844 N N . GLU A 1 103 ? 8.839 8.280 -2.525 1.00 89.12 103 GLU A N 1
ATOM 845 C CA . GLU A 1 103 ? 10.042 8.035 -3.339 1.00 89.12 103 GLU A CA 1
ATOM 846 C C . GLU A 1 103 ? 9.813 7.027 -4.464 1.00 89.12 103 GLU A C 1
ATOM 848 O O . GLU A 1 103 ? 10.201 7.287 -5.602 1.00 89.12 103 GLU A O 1
ATOM 853 N N . ALA A 1 104 ? 9.151 5.906 -4.172 1.00 90.44 104 ALA A N 1
ATOM 854 C CA . ALA A 1 104 ? 8.794 4.916 -5.183 1.00 90.44 104 ALA A CA 1
ATOM 855 C C . ALA A 1 104 ? 7.923 5.537 -6.286 1.00 90.44 104 ALA A C 1
ATOM 857 O O . ALA A 1 104 ? 8.086 5.241 -7.471 1.00 90.44 104 ALA A O 1
ATOM 858 N N . TRP A 1 105 ? 6.999 6.425 -5.906 1.00 93.62 105 TRP A N 1
ATOM 859 C CA . TRP A 1 105 ? 6.130 7.128 -6.844 1.00 93.62 105 TRP A CA 1
ATOM 860 C C . TRP A 1 105 ? 6.908 8.033 -7.812 1.00 93.62 105 TRP A C 1
ATOM 862 O O . TRP A 1 105 ? 6.637 8.016 -9.025 1.00 93.62 105 TRP A O 1
ATOM 872 N N . GLU A 1 106 ? 7.878 8.787 -7.285 1.00 91.81 106 GLU A N 1
ATOM 873 C CA . GLU A 1 106 ? 8.764 9.652 -8.071 1.00 91.81 106 GLU A CA 1
ATOM 874 C C . GLU A 1 106 ? 9.705 8.841 -8.972 1.00 91.81 106 GLU A C 1
ATOM 876 O O . GLU A 1 106 ? 9.814 9.146 -10.160 1.00 91.81 106 GLU A O 1
ATOM 881 N N . ASP A 1 107 ? 10.310 7.764 -8.454 1.00 90.00 107 ASP A N 1
ATOM 882 C CA . ASP A 1 107 ? 11.134 6.827 -9.234 1.00 90.00 107 ASP A CA 1
ATOM 883 C C . ASP A 1 107 ? 10.335 6.201 -10.391 1.00 90.00 107 ASP A C 1
ATOM 885 O O . ASP A 1 107 ? 10.800 6.098 -11.527 1.00 90.00 107 ASP A O 1
ATOM 889 N N . GLY A 1 108 ? 9.072 5.853 -10.136 1.00 87.50 108 GLY A N 1
ATOM 890 C CA . GLY A 1 108 ? 8.136 5.447 -11.175 1.00 87.50 108 GLY A CA 1
ATOM 891 C C . GLY A 1 108 ? 8.281 4.004 -11.655 1.00 87.50 108 GLY A C 1
ATOM 892 O O . GLY A 1 108 ? 7.513 3.608 -12.535 1.00 87.50 108 GLY A O 1
ATOM 893 N N . THR A 1 109 ? 9.231 3.233 -11.120 1.00 85.69 109 THR A N 1
ATOM 894 C CA . THR A 1 109 ? 9.491 1.852 -11.542 1.00 85.69 109 THR A CA 1
ATOM 895 C C . THR A 1 109 ? 8.679 0.835 -10.737 1.00 85.69 109 THR A C 1
ATOM 897 O O . THR A 1 109 ? 8.151 1.127 -9.668 1.00 85.69 109 THR A O 1
ATOM 900 N N . SER A 1 110 ? 8.582 -0.395 -11.247 1.00 80.12 110 SER A N 1
ATOM 901 C CA . SER A 1 110 ? 8.065 -1.550 -10.493 1.00 80.12 110 SER A CA 1
ATOM 902 C C . SER A 1 110 ? 9.147 -2.242 -9.654 1.00 80.12 110 SER A C 1
ATOM 904 O O . SER A 1 110 ? 8.919 -3.326 -9.126 1.00 80.12 110 SER A O 1
ATOM 906 N N . THR A 1 111 ? 10.357 -1.682 -9.610 1.00 81.94 111 THR A N 1
ATOM 907 C CA . THR A 1 111 ? 11.556 -2.320 -9.044 1.00 81.94 111 THR A CA 1
ATOM 908 C C . THR A 1 111 ? 12.154 -1.523 -7.894 1.00 81.94 111 THR A C 1
ATOM 910 O O . THR A 1 111 ? 13.300 -1.765 -7.524 1.00 81.94 111 THR A O 1
ATOM 913 N N . PHE A 1 112 ? 11.407 -0.564 -7.345 1.00 83.38 112 PHE A N 1
ATOM 914 C CA . PHE A 1 112 ? 11.864 0.239 -6.220 1.00 83.38 112 PHE A CA 1
ATOM 915 C C . PHE A 1 112 ? 12.240 -0.663 -5.034 1.00 83.38 112 PHE A C 1
ATOM 917 O O . PHE A 1 112 ? 11.394 -1.357 -4.464 1.00 83.38 112 PHE A O 1
ATOM 924 N N . ASP A 1 113 ? 13.525 -0.663 -4.679 1.00 81.19 113 ASP A N 1
ATOM 925 C CA . ASP A 1 113 ? 14.065 -1.492 -3.605 1.00 81.19 113 ASP A CA 1
ATOM 926 C C . ASP A 1 113 ? 13.929 -0.771 -2.260 1.00 81.19 113 ASP A C 1
ATOM 928 O O . ASP A 1 113 ? 14.770 0.033 -1.847 1.00 81.19 113 ASP A O 1
ATOM 932 N N . ILE A 1 114 ? 12.841 -1.087 -1.566 1.00 81.50 114 ILE A N 1
ATOM 933 C CA . ILE A 1 114 ? 12.516 -0.529 -0.250 1.00 81.50 114 ILE A CA 1
ATOM 934 C C . ILE A 1 114 ? 13.524 -0.961 0.803 1.00 81.50 114 ILE A C 1
ATOM 936 O O . ILE A 1 114 ? 13.820 -0.186 1.706 1.00 81.50 114 ILE A O 1
ATOM 940 N N . GLU A 1 115 ? 14.057 -2.176 0.704 1.00 80.06 115 GLU A N 1
ATOM 941 C CA . GLU A 1 115 ? 15.028 -2.681 1.671 1.00 80.06 115 GLU A CA 1
ATOM 942 C C . GLU A 1 115 ? 16.342 -1.918 1.543 1.00 80.06 115 GLU A C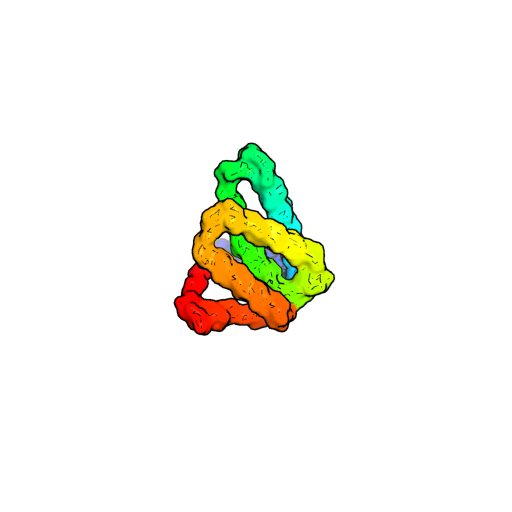 1
ATOM 944 O O . GLU A 1 115 ? 16.967 -1.558 2.542 1.00 80.06 115 GLU A O 1
ATOM 949 N N . CYS A 1 116 ? 16.757 -1.621 0.310 1.00 82.25 116 CYS A N 1
ATOM 950 C CA . CYS A 1 116 ? 17.891 -0.744 0.054 1.00 82.25 116 CYS A CA 1
ATOM 951 C C . CYS A 1 116 ? 17.622 0.677 0.575 1.00 82.25 116 CYS A C 1
ATOM 953 O O . CYS A 1 116 ? 18.447 1.224 1.316 1.00 82.25 116 CYS A O 1
ATOM 955 N N . ALA A 1 117 ? 16.450 1.245 0.265 1.00 82.69 117 ALA A N 1
ATOM 956 C CA . ALA A 1 117 ? 16.048 2.572 0.728 1.00 82.69 117 ALA A CA 1
ATOM 957 C C . ALA A 1 117 ? 16.032 2.670 2.266 1.00 82.69 117 ALA A C 1
ATOM 959 O O . ALA A 1 117 ? 16.574 3.618 2.837 1.00 82.69 117 ALA A O 1
ATOM 960 N N . ALA A 1 118 ? 15.492 1.664 2.951 1.00 82.06 118 ALA A N 1
ATOM 961 C CA . ALA A 1 118 ? 15.454 1.585 4.406 1.00 82.06 118 ALA A CA 1
ATOM 962 C C . ALA A 1 118 ? 16.846 1.472 5.026 1.00 82.06 118 ALA A C 1
ATOM 964 O O . ALA A 1 118 ? 17.199 2.238 5.927 1.00 82.06 118 ALA A O 1
ATOM 965 N N . ARG A 1 119 ? 17.679 0.585 4.474 1.00 82.25 119 ARG A N 1
ATOM 966 C CA . ARG A 1 119 ? 19.042 0.348 4.954 1.00 82.25 119 ARG A CA 1
ATOM 967 C C . ARG A 1 119 ? 19.927 1.582 4.817 1.00 82.25 119 ARG A C 1
ATOM 969 O O . ARG A 1 119 ? 20.707 1.865 5.719 1.00 82.25 119 ARG A O 1
ATOM 976 N N . SER A 1 120 ? 19.763 2.354 3.740 1.00 82.81 120 SER A N 1
ATOM 977 C CA . SER A 1 120 ? 20.475 3.627 3.541 1.00 82.81 120 SER A CA 1
ATOM 978 C C . SER A 1 120 ? 20.171 4.687 4.608 1.00 82.81 120 SER A C 1
ATOM 980 O O . SER A 1 120 ? 20.928 5.644 4.755 1.00 82.81 120 SER A O 1
ATOM 982 N N . ARG A 1 121 ? 19.079 4.512 5.364 1.00 78.94 121 ARG A N 1
ATOM 983 C CA . ARG A 1 121 ? 18.635 5.411 6.437 1.00 78.94 121 ARG A CA 1
ATOM 984 C C . ARG A 1 121 ? 18.822 4.819 7.829 1.00 78.94 121 ARG A C 1
ATOM 986 O O . ARG A 1 121 ? 18.316 5.392 8.787 1.00 78.94 121 ARG A O 1
ATOM 993 N N . GLU A 1 122 ? 19.514 3.683 7.931 1.00 79.50 122 GLU A N 1
ATOM 994 C CA . GLU A 1 122 ? 19.693 2.930 9.180 1.00 79.50 122 GLU A CA 1
ATOM 995 C C . GLU A 1 122 ? 18.353 2.507 9.814 1.00 79.50 122 GLU A C 1
ATOM 997 O O . GLU A 1 122 ? 18.235 2.354 11.029 1.00 79.50 122 GLU A O 1
ATOM 1002 N N . ILE A 1 123 ? 17.323 2.310 8.981 1.00 79.44 123 ILE A N 1
ATOM 1003 C CA . ILE A 1 123 ? 15.995 1.871 9.408 1.00 79.44 123 ILE A CA 1
ATOM 1004 C C . ILE A 1 123 ? 15.838 0.400 9.053 1.00 79.44 123 ILE A C 1
ATOM 1006 O O . ILE A 1 123 ? 15.944 0.015 7.891 1.00 79.44 123 ILE A O 1
ATOM 1010 N N . GLU A 1 124 ? 15.533 -0.418 10.055 1.00 71.50 124 GLU A N 1
ATOM 1011 C CA . GLU A 1 124 ? 15.111 -1.795 9.840 1.00 71.50 124 GLU A CA 1
ATOM 1012 C C . GLU A 1 124 ? 13.588 -1.831 9.711 1.00 71.50 124 GLU A C 1
ATOM 1014 O O . GLU A 1 124 ? 12.852 -1.478 10.639 1.00 71.50 124 GLU A O 1
ATOM 1019 N N . ILE A 1 125 ? 13.099 -2.233 8.538 1.00 67.50 125 ILE A N 1
ATOM 1020 C CA . ILE A 1 125 ? 11.680 -2.506 8.352 1.00 67.50 125 ILE A CA 1
ATOM 1021 C C . ILE A 1 125 ? 11.469 -3.975 8.703 1.00 67.50 125 ILE A C 1
ATOM 1023 O O . ILE A 1 125 ? 11.750 -4.865 7.909 1.00 67.50 125 ILE A O 1
ATOM 1027 N N . ALA A 1 126 ? 10.940 -4.241 9.896 1.00 61.75 126 ALA A N 1
ATOM 1028 C CA . ALA A 1 126 ? 10.383 -5.553 10.187 1.00 61.75 126 ALA A CA 1
ATOM 1029 C C . ALA A 1 126 ? 9.066 -5.700 9.409 1.00 61.75 126 ALA A C 1
ATOM 1031 O O . ALA A 1 126 ? 8.007 -5.258 9.861 1.00 61.75 126 ALA A O 1
ATOM 1032 N N . ILE A 1 127 ? 9.147 -6.264 8.206 1.00 53.84 127 ILE A N 1
ATOM 1033 C CA . ILE A 1 127 ? 7.978 -6.750 7.478 1.00 53.84 127 ILE A CA 1
ATOM 1034 C C . ILE A 1 127 ? 7.642 -8.117 8.096 1.00 53.84 127 ILE A C 1
ATOM 1036 O O . ILE A 1 127 ? 8.439 -9.048 7.989 1.00 53.84 127 ILE A O 1
ATOM 1040 N N . PHE A 1 128 ? 6.530 -8.203 8.830 1.00 46.84 128 PHE A N 1
ATOM 1041 C CA . PHE A 1 128 ? 6.090 -9.422 9.530 1.00 46.84 128 PHE A CA 1
ATOM 1042 C C . PHE A 1 128 ? 5.204 -10.307 8.653 1.00 46.84 128 PHE A C 1
ATOM 1044 O O . PHE A 1 128 ? 4.297 -9.745 7.995 1.00 46.84 128 PHE A O 1
#

pLDDT: mean 81.63, std 15.36, range [37.41, 97.69]

Organism: NCBI:txid1089458

Radius of gyration: 20.63 Å; chains: 1; bounding box: 42×73×34 Å

Foldseek 3Di:
DDDPDPPPPPPCPVPPPPPDDPLVVLVVLLVVLLVVVVVCPPPVNVPPPVLVVVLVSLLLSLLQQLSCVVPVVSVVSSVVSLVVCVVPPDDPVSVVSVVLSVVSNVVRDSPRDVCVVCVVVVHDDPPD

Sequence (128 aa):
MERKARGLEKRDDDTSKQTPHTEVVLCRLVSAIDALQRAYQEPRNQHLLVHNGLKYPVFYASLEVPLLKMHPAWKRTLDEVRSSFFSKDSFALTRVLFHFLDEAWEDGTSTFDIECAARSREIEIAIF

Secondary structure (DSSP, 8-state):
------PPP-----S---PPPHHHHHHHHHHHHHHHHHHHHSGGGTT-GGGGGGHHHHHHHHT-HHHHHH-HHHHHHHHHHHHHHHTS---HHHHHHHHHHHHHHHH--S---HHHHHHTTT------